Protein AF-B1XZ82-F1 (afdb_monomer)

Solvent-accessible surface area (backbone atoms only — not comparable to full-atom values): 8942 Å² total; per-residue (Å²): 140,84,86,79,84,79,84,79,81,80,81,80,79,76,81,71,77,76,72,75,71,89,52,26,34,72,80,50,45,47,57,46,43,57,74,51,42,32,94,30,15,19,93,88,27,42,49,59,68,57,30,70,75,40,46,74,58,36,55,75,72,60,35,44,44,24,42,76,45,71,76,48,40,46,25,26,46,68,55,89,40,22,14,43,52,46,47,29,44,31,78,8,86,94,42,96,85,54,56,49,19,90,48,28,71,48,45,36,95,46,70,69,43,19,52,53,48,44,48,52,51,36,50,23,40,39,23,79,88,28,65,45,67,37,29,72,56,63,55,91,91,45,55,44,56,49,70,72,55,55,67,41,51,57,62,40,103

Sequence (157 aa):
MTIRFALALAFSTALVPAVAADVTYRNDIRPLIKAQCDECHGDTAPTLAEFKLAEERYKKEKLGPRTDTYADLVQLISWPDTGALMRRLDDGSNTADKKPGNMYKHLGETEAERAKNLEIIKTWVGGPGAWNLNRWEKRGEVPAITKEQLDMLKVKY

Radius of gyration: 21.21 Å; Cα contacts (8 Å, |Δi|>4): 214; chains: 1; bounding box: 55×33×84 Å

pLDDT: mean 90.87, std 16.18, range [34.62, 98.75]

Nearest PDB structures (foldseek):
  4rlr-assembly1_A  TM=9.553E-01  e=2.206E-15  Geobacter sulfurreducens

Mean predicted aligned error: 7.21 Å

Foldseek 3Di:
DDDDDDDDDDPPDPPDPPPPPQQACVPQVLVQCVVQPCVQANPPAAAQVVCVVCVVVSVVVSHDHHDNDLVRVCCCPQPDWHLNVLQQQACQPPPPVSHHHVSLCSQDVDPVSSVVSSQSVCVLQQHPLLSDNAGCCDDDPGHHDDPVSSVSGRNHD

Structure (mmCIF, N/CA/C/O backbone):
data_AF-B1XZ82-F1
#
_entry.id   AF-B1XZ82-F1
#
loop_
_atom_site.group_PDB
_atom_site.id
_atom_site.type_symbol
_atom_site.label_atom_id
_atom_site.label_alt_id
_atom_site.label_comp_id
_atom_site.label_asym_id
_atom_site.label_entity_id
_atom_site.label_seq_id
_atom_site.pdbx_PDB_ins_code
_atom_site.Cartn_x
_atom_site.Cartn_y
_atom_site.Cartn_z
_atom_site.occupancy
_atom_site.B_iso_or_equiv
_atom_site.auth_seq_id
_atom_site.auth_comp_id
_atom_site.auth_asym_id
_atom_site.auth_atom_id
_atom_site.pdbx_PDB_model_num
ATOM 1 N N . MET A 1 1 ? -38.863 -1.591 63.246 1.00 38.91 1 MET A N 1
ATOM 2 C CA . MET A 1 1 ? -37.904 -0.860 62.393 1.00 38.91 1 MET A CA 1
ATOM 3 C C . MET A 1 1 ? -37.127 -1.897 61.597 1.00 38.91 1 MET A C 1
ATOM 5 O O . MET A 1 1 ? -36.266 -2.561 62.151 1.00 38.91 1 MET A O 1
ATOM 9 N N . THR A 1 2 ? -37.542 -2.158 60.361 1.00 34.62 2 THR A N 1
ATOM 10 C CA . THR A 1 2 ? -37.050 -3.270 59.531 1.00 34.62 2 THR A CA 1
ATOM 11 C C . THR A 1 2 ? -36.120 -2.705 58.462 1.00 34.62 2 THR A C 1
ATOM 13 O O . THR A 1 2 ? -36.573 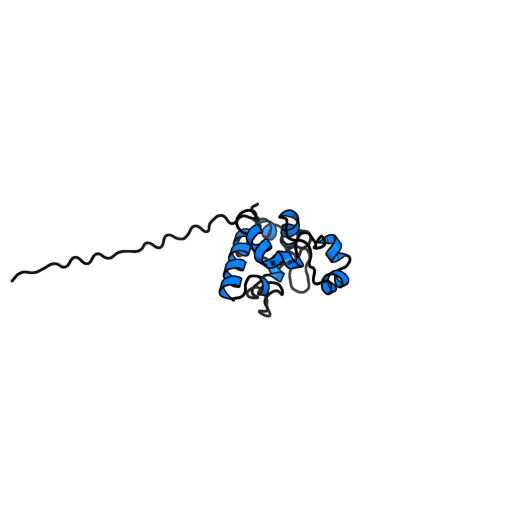-2.045 57.531 1.00 34.62 2 THR A O 1
ATOM 16 N N . ILE A 1 3 ? -34.814 -2.926 58.617 1.00 44.69 3 ILE A N 1
ATOM 17 C CA . ILE A 1 3 ? -33.795 -2.505 57.650 1.00 44.69 3 ILE A CA 1
ATOM 18 C C . ILE A 1 3 ? -33.771 -3.539 56.519 1.00 44.69 3 ILE A C 1
ATOM 20 O O . ILE A 1 3 ? -33.415 -4.696 56.734 1.00 44.69 3 ILE A O 1
ATOM 24 N N . ARG A 1 4 ? -34.186 -3.131 55.316 1.00 44.72 4 ARG A N 1
ATOM 25 C CA . ARG A 1 4 ? -34.038 -3.916 54.084 1.00 44.72 4 ARG A CA 1
ATOM 26 C C . ARG A 1 4 ? -32.673 -3.599 53.471 1.00 44.72 4 ARG A C 1
ATOM 28 O O . ARG A 1 4 ? -32.466 -2.489 52.992 1.00 44.72 4 ARG A O 1
ATOM 35 N N . PHE A 1 5 ? -31.759 -4.565 53.481 1.00 46.28 5 PHE A N 1
ATOM 36 C CA . PHE A 1 5 ? -30.527 -4.501 52.695 1.00 46.28 5 PHE A CA 1
ATOM 37 C C . PHE A 1 5 ? -30.863 -4.751 51.219 1.00 46.28 5 PHE A C 1
ATOM 39 O O . PHE A 1 5 ? -31.270 -5.850 50.850 1.00 46.28 5 PHE A O 1
ATOM 46 N N . ALA A 1 6 ? -30.714 -3.726 50.381 1.00 49.91 6 ALA A N 1
ATOM 47 C CA . ALA A 1 6 ? -30.716 -3.872 48.932 1.00 49.91 6 ALA A CA 1
ATOM 48 C C . ALA A 1 6 ? -29.294 -4.241 48.484 1.00 49.91 6 ALA A C 1
ATOM 50 O O . ALA A 1 6 ? -28.372 -3.434 48.595 1.00 49.91 6 ALA A O 1
ATOM 51 N N . LEU A 1 7 ? -29.112 -5.476 48.017 1.00 50.12 7 LEU A N 1
ATOM 52 C CA . LEU A 1 7 ? -27.855 -5.946 47.445 1.00 50.12 7 LEU A CA 1
ATOM 53 C C . LEU A 1 7 ? -27.788 -5.473 45.985 1.00 50.12 7 LEU A C 1
ATOM 55 O O . LEU A 1 7 ? -28.464 -6.019 45.116 1.00 50.12 7 LEU A O 1
ATOM 59 N N . ALA A 1 8 ? -27.016 -4.419 45.724 1.00 51.44 8 ALA A N 1
ATOM 60 C CA . ALA A 1 8 ? -26.732 -3.957 44.371 1.00 51.44 8 ALA A CA 1
ATOM 61 C C . ALA A 1 8 ? -25.694 -4.890 43.726 1.00 51.44 8 ALA A C 1
ATOM 63 O O . ALA A 1 8 ? -24.535 -4.928 44.136 1.00 51.44 8 ALA A O 1
ATOM 64 N N . LEU A 1 9 ? -26.123 -5.663 42.728 1.00 52.75 9 LEU A N 1
ATOM 65 C CA . LEU A 1 9 ? -25.258 -6.529 41.934 1.00 52.75 9 LEU A CA 1
ATOM 66 C C . LEU A 1 9 ? -24.527 -5.672 40.888 1.00 52.75 9 LEU A C 1
ATOM 68 O O . LEU A 1 9 ? -25.087 -5.331 39.848 1.00 52.75 9 LEU A O 1
ATOM 72 N N . ALA A 1 10 ? -23.287 -5.281 41.182 1.00 53.59 10 ALA A N 1
ATOM 73 C CA . ALA A 1 10 ? -22.418 -4.606 40.225 1.00 53.59 10 ALA A CA 1
ATOM 74 C C . ALA A 1 10 ? -21.919 -5.624 39.186 1.00 53.59 10 ALA A C 1
ATOM 76 O O . ALA A 1 10 ? -21.094 -6.486 39.486 1.00 53.59 10 ALA A O 1
ATOM 77 N N . PHE A 1 11 ? -22.441 -5.542 37.963 1.00 53.19 11 PHE A N 1
ATOM 78 C CA . PHE A 1 11 ? -21.985 -6.350 36.834 1.00 53.19 11 PHE A CA 1
ATOM 79 C C . PHE A 1 11 ? -20.719 -5.704 36.254 1.00 53.19 11 PHE A C 1
ATOM 81 O O . PHE A 1 11 ? -20.782 -4.812 35.410 1.00 53.19 11 PHE A O 1
ATOM 88 N N . 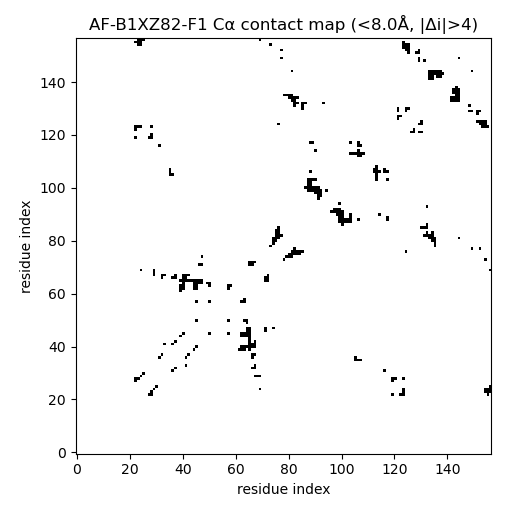SER A 1 12 ? -19.551 -6.101 36.758 1.00 54.22 12 SER A N 1
ATOM 89 C CA . SER A 1 12 ? -18.261 -5.702 36.193 1.00 54.22 12 SER A CA 1
ATOM 90 C C . SER A 1 12 ? -18.060 -6.405 34.849 1.00 54.22 12 SER A C 1
ATOM 92 O O . SER A 1 12 ? -17.640 -7.559 34.797 1.00 54.22 12 SER A O 1
ATOM 94 N N . THR A 1 13 ? -18.363 -5.724 33.745 1.00 57.53 13 THR A N 1
ATOM 95 C CA . THR A 1 13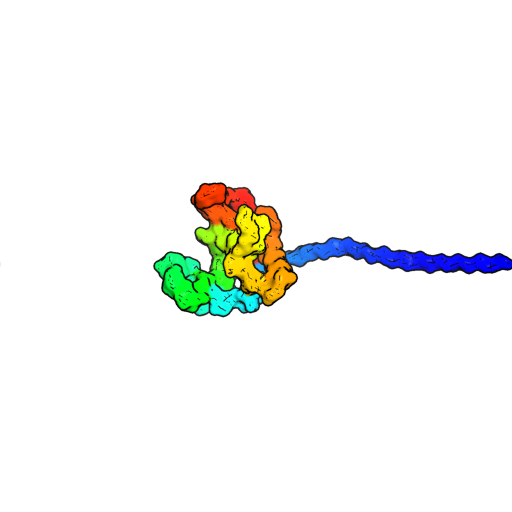 ? -17.980 -6.175 32.403 1.00 57.53 13 THR A CA 1
ATOM 96 C C . THR A 1 13 ? -16.462 -6.102 32.276 1.00 57.53 13 THR A C 1
ATOM 98 O O . THR A 1 13 ? -15.897 -5.029 32.065 1.00 57.53 13 THR A O 1
ATOM 101 N N . ALA A 1 14 ? -15.790 -7.240 32.435 1.00 52.88 14 ALA A N 1
ATOM 102 C CA . ALA A 1 14 ? -14.383 -7.367 32.098 1.00 52.88 14 ALA A CA 1
ATOM 103 C C . ALA A 1 14 ? -14.218 -7.125 30.588 1.00 52.88 14 ALA A C 1
ATOM 105 O O . ALA A 1 14 ? -14.701 -7.908 29.770 1.00 52.88 14 ALA A O 1
ATOM 106 N N . LEU A 1 15 ? -13.550 -6.029 30.221 1.00 54.34 15 LEU A N 1
ATOM 107 C CA . LEU A 1 15 ? -13.027 -5.826 28.874 1.00 54.34 15 LEU A CA 1
ATOM 108 C C . LEU A 1 15 ? -11.914 -6.852 28.656 1.00 54.34 15 LEU A C 1
ATOM 110 O O . LEU A 1 15 ? -10.763 -6.625 29.024 1.00 54.34 15 LEU A O 1
ATOM 114 N N . VAL A 1 16 ? -12.267 -8.005 28.094 1.00 48.12 16 VAL A N 1
ATOM 115 C CA . VAL A 1 16 ? -11.273 -8.921 27.539 1.00 48.12 16 VAL A CA 1
ATOM 116 C C . VAL A 1 16 ? -10.660 -8.187 26.345 1.00 48.12 16 VAL A C 1
ATOM 118 O O . VAL A 1 16 ? -11.414 -7.807 25.444 1.00 48.12 16 VAL A O 1
ATOM 121 N N . PRO A 1 17 ? -9.340 -7.929 26.312 1.00 47.31 17 PRO A N 1
ATOM 122 C CA . PRO A 1 17 ? -8.726 -7.402 25.108 1.00 47.31 17 PRO A CA 1
ATOM 123 C C . PRO A 1 17 ? -9.000 -8.419 24.005 1.00 47.31 17 PRO A C 1
ATOM 125 O O . PRO A 1 17 ? -8.641 -9.591 24.135 1.00 47.31 17 PRO A O 1
ATOM 128 N N . ALA A 1 18 ? -9.698 -7.989 22.954 1.00 52.22 18 ALA A N 1
ATOM 129 C CA . ALA A 1 18 ? -9.840 -8.789 21.755 1.00 52.22 18 ALA A CA 1
ATOM 130 C C . ALA A 1 18 ? -8.419 -9.103 21.289 1.00 52.22 18 ALA A C 1
ATOM 132 O O . ALA A 1 18 ? -7.690 -8.209 20.860 1.00 52.22 18 ALA A O 1
ATOM 133 N N . VAL A 1 19 ? -7.999 -10.356 21.459 1.00 50.06 19 VAL A N 1
ATOM 134 C CA . VAL A 1 19 ? -6.788 -10.867 20.829 1.00 50.06 19 VAL A CA 1
ATOM 135 C C . VAL A 1 19 ? -7.025 -10.616 19.349 1.00 50.06 19 VAL A C 1
ATOM 137 O O . VAL A 1 19 ? -7.934 -11.220 18.780 1.00 50.06 19 VAL A O 1
ATOM 140 N N . ALA A 1 20 ? -6.325 -9.634 18.775 1.00 58.78 20 ALA A N 1
ATOM 141 C CA . ALA A 1 20 ? -6.447 -9.320 17.361 1.00 58.78 20 ALA A CA 1
ATOM 142 C C . ALA A 1 20 ? -6.260 -10.640 16.615 1.00 58.78 20 ALA A C 1
ATOM 144 O O . ALA A 1 20 ? -5.217 -11.282 16.760 1.00 58.78 20 ALA A O 1
ATOM 145 N N . ALA A 1 21 ? -7.321 -11.098 15.945 1.00 64.94 21 ALA A N 1
ATOM 146 C CA . ALA A 1 21 ? -7.300 -12.356 15.223 1.00 64.94 21 ALA A CA 1
ATOM 147 C C . ALA A 1 21 ? -6.088 -12.358 14.285 1.00 64.94 21 ALA A C 1
ATOM 149 O O . ALA A 1 21 ? -5.707 -11.311 13.757 1.00 64.94 21 ALA A O 1
ATOM 150 N N . ASP A 1 22 ? -5.455 -13.517 14.118 1.00 86.94 22 ASP A N 1
ATOM 151 C CA . ASP A 1 22 ? -4.311 -13.655 13.224 1.00 86.94 22 ASP A CA 1
ATOM 152 C C . ASP A 1 22 ? -4.752 -13.315 11.791 1.00 86.94 22 ASP A C 1
ATOM 154 O O . ASP A 1 22 ? -5.367 -14.136 11.115 1.00 86.94 22 ASP A O 1
ATOM 158 N N . VAL A 1 23 ? -4.466 -12.088 11.344 1.00 96.00 23 VAL A N 1
ATOM 159 C CA . VAL A 1 23 ? -4.818 -11.624 9.999 1.00 96.00 23 VAL A CA 1
ATOM 160 C C . VAL A 1 23 ? -3.930 -12.336 8.980 1.00 96.00 23 VAL A C 1
ATOM 162 O O . VAL A 1 23 ? -2.699 -12.312 9.077 1.00 96.00 23 VAL A O 1
ATOM 165 N N . THR A 1 24 ? -4.558 -12.959 7.988 1.00 97.88 24 THR A N 1
ATOM 166 C CA . THR A 1 24 ? -3.905 -13.747 6.933 1.00 97.88 24 THR A CA 1
ATOM 167 C C . THR A 1 24 ? -4.317 -13.262 5.553 1.00 97.88 24 THR A C 1
ATOM 169 O O . THR A 1 24 ? -5.371 -12.644 5.369 1.00 97.88 24 THR A O 1
ATOM 172 N N . TYR A 1 25 ? -3.508 -13.578 4.545 1.00 98.50 25 TYR A N 1
ATOM 173 C CA . TYR A 1 25 ? -3.858 -13.242 3.179 1.00 98.50 25 TYR A CA 1
ATOM 174 C C . TYR A 1 25 ? -5.133 -13.968 2.739 1.00 98.50 25 TYR A C 1
ATOM 176 O O . TYR A 1 25 ? -6.038 -13.341 2.199 1.00 98.50 25 TYR A O 1
ATOM 184 N N . ARG A 1 26 ? -5.250 -15.270 3.005 1.00 98.00 26 ARG A N 1
ATOM 185 C CA . ARG A 1 26 ? -6.382 -16.090 2.558 1.00 98.00 26 ARG A CA 1
ATOM 186 C C . ARG A 1 26 ? -7.718 -15.654 3.144 1.00 98.00 26 ARG A C 1
ATOM 188 O O . ARG A 1 26 ? -8.697 -15.636 2.398 1.00 98.00 26 ARG A O 1
ATOM 195 N N . ASN A 1 27 ? -7.762 -15.353 4.441 1.00 97.88 27 ASN A N 1
ATOM 196 C CA . ASN A 1 27 ? -9.026 -15.125 5.140 1.00 97.88 27 ASN A CA 1
ATOM 197 C C . ASN A 1 27 ? -9.446 -13.653 5.150 1.00 97.88 27 ASN A C 1
ATOM 199 O O . ASN A 1 27 ? -10.643 -13.381 5.127 1.00 97.88 27 ASN A O 1
ATOM 203 N N . ASP A 1 28 ? -8.492 -12.720 5.143 1.00 98.12 28 ASP A N 1
ATOM 204 C CA . ASP A 1 28 ? -8.781 -11.311 5.421 1.00 98.12 28 ASP A CA 1
ATOM 205 C C . ASP A 1 28 ? -8.409 -10.403 4.245 1.00 98.12 28 ASP A C 1
ATOM 207 O O . ASP A 1 28 ? -9.224 -9.607 3.777 1.00 98.12 28 ASP A O 1
ATOM 211 N N . ILE A 1 29 ? -7.193 -10.548 3.712 1.00 98.50 29 ILE A N 1
ATOM 212 C CA . ILE A 1 29 ? -6.672 -9.615 2.702 1.00 98.50 29 ILE A CA 1
ATOM 213 C C . ILE A 1 29 ? -7.191 -9.935 1.313 1.00 98.50 29 ILE A C 1
ATOM 215 O O . ILE A 1 29 ? -7.603 -9.030 0.601 1.00 98.50 29 ILE A O 1
ATOM 219 N N . ARG A 1 30 ? -7.215 -11.204 0.905 1.00 98.25 30 ARG A N 1
ATOM 220 C CA . ARG A 1 30 ? -7.697 -11.596 -0.421 1.00 98.25 30 ARG A CA 1
ATOM 221 C C . ARG A 1 30 ? -9.159 -11.187 -0.635 1.00 98.25 30 ARG A C 1
ATOM 223 O O . ARG A 1 30 ? -9.428 -10.599 -1.681 1.00 98.25 30 ARG A O 1
ATOM 230 N N . PRO A 1 31 ? -10.101 -11.423 0.304 1.00 98.38 31 PRO A N 1
ATOM 231 C CA . PRO A 1 31 ? -11.462 -10.909 0.164 1.00 98.38 31 PRO A CA 1
ATOM 232 C C . PRO A 1 31 ? -11.519 -9.380 0.101 1.00 98.38 31 PRO A C 1
ATOM 234 O O . PRO A 1 31 ? -12.266 -8.842 -0.710 1.00 98.38 31 PRO A O 1
ATOM 237 N N . LEU A 1 32 ? -10.707 -8.681 0.904 1.00 98.38 32 LEU A N 1
ATOM 238 C CA . LEU A 1 32 ? -10.650 -7.219 0.910 1.00 98.38 32 LEU A CA 1
ATOM 239 C C . LEU A 1 32 ? -10.137 -6.665 -0.424 1.00 98.38 32 LEU A C 1
ATOM 241 O O . LEU A 1 32 ? -10.801 -5.826 -1.023 1.00 98.38 32 LEU A O 1
ATOM 245 N N . ILE A 1 33 ? -9.002 -7.158 -0.923 1.00 98.19 33 ILE A N 1
ATOM 246 C CA . ILE A 1 33 ? -8.438 -6.767 -2.223 1.00 98.19 33 ILE A CA 1
ATOM 247 C C . ILE A 1 33 ? -9.430 -7.077 -3.342 1.00 98.19 33 ILE A C 1
ATOM 249 O O . ILE A 1 33 ? -9.660 -6.234 -4.206 1.00 98.19 33 ILE A O 1
ATOM 253 N N . LYS A 1 34 ? -10.089 -8.240 -3.287 1.00 98.00 34 LYS A N 1
ATOM 254 C CA . LYS A 1 34 ? -11.119 -8.589 -4.263 1.00 98.00 34 LYS A CA 1
ATOM 255 C C . LYS A 1 34 ? -12.310 -7.623 -4.235 1.00 98.00 34 LYS A C 1
ATOM 257 O O . LYS A 1 34 ? -12.856 -7.294 -5.279 1.00 98.00 34 LYS A O 1
ATOM 262 N N . ALA A 1 35 ? -12.729 -7.180 -3.054 1.00 97.88 35 ALA A N 1
ATOM 263 C CA . ALA A 1 35 ? -13.861 -6.270 -2.919 1.00 97.88 35 ALA A CA 1
ATOM 264 C C . ALA A 1 35 ? -13.515 -4.822 -3.302 1.00 97.88 35 ALA A C 1
ATOM 266 O O . ALA A 1 35 ? -14.372 -4.116 -3.818 1.00 97.88 35 ALA A O 1
ATOM 267 N N . GLN A 1 36 ? -12.286 -4.378 -3.022 1.00 98.00 36 GLN A N 1
ATOM 268 C CA . GLN A 1 36 ? -11.914 -2.958 -3.048 1.00 98.00 36 GLN A CA 1
ATOM 269 C C . GLN A 1 36 ? -10.967 -2.569 -4.195 1.00 98.00 36 GLN A C 1
ATOM 271 O O . GLN A 1 36 ? -10.809 -1.386 -4.485 1.00 98.00 36 GLN A O 1
ATOM 276 N N . CYS A 1 37 ? -10.276 -3.527 -4.823 1.00 97.88 37 CYS A N 1
ATOM 277 C CA . CYS A 1 37 ? -9.163 -3.236 -5.741 1.00 97.88 37 CYS A CA 1
ATOM 278 C C . CYS A 1 37 ? -9.236 -3.977 -7.089 1.00 97.88 37 CYS A C 1
ATOM 280 O O . CYS A 1 37 ? -8.585 -3.549 -8.043 1.00 97.88 37 CYS A O 1
ATOM 282 N N . ASP A 1 38 ? -10.007 -5.067 -7.172 1.00 96.44 38 ASP A N 1
ATOM 283 C CA . ASP A 1 38 ? -10.020 -6.028 -8.295 1.00 96.44 38 ASP A CA 1
ATOM 284 C C . ASP A 1 38 ? -10.359 -5.385 -9.646 1.00 96.44 38 ASP A C 1
ATOM 286 O O . ASP A 1 38 ? -9.802 -5.775 -10.664 1.00 96.44 38 ASP A O 1
ATOM 290 N N . GLU A 1 39 ? -11.202 -4.347 -9.664 1.00 97.00 39 GLU A N 1
ATOM 291 C CA . GLU A 1 39 ? -11.608 -3.668 -10.905 1.00 97.00 39 GLU A CA 1
ATOM 292 C C . GLU A 1 39 ? -10.406 -3.142 -11.711 1.00 97.00 39 GLU A C 1
ATOM 294 O O . GLU A 1 39 ? -10.383 -3.252 -12.935 1.00 97.00 39 GLU A O 1
ATOM 299 N N . CYS A 1 40 ? -9.384 -2.612 -11.030 1.00 98.31 40 CYS A N 1
ATOM 300 C CA . CYS A 1 40 ? -8.210 -2.012 -11.677 1.00 98.31 40 CYS A CA 1
ATOM 301 C C . CYS A 1 40 ? -6.922 -2.829 -11.492 1.00 98.31 40 CYS A C 1
ATOM 303 O O . CYS A 1 40 ? 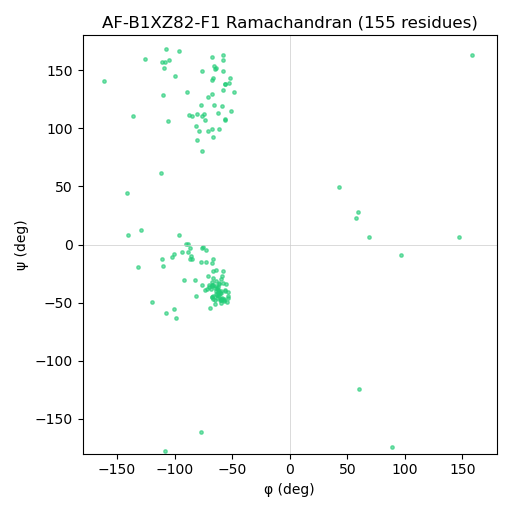-5.915 -2.533 -12.139 1.00 98.31 40 CYS A O 1
ATOM 305 N N . HIS A 1 41 ? -6.932 -3.811 -10.586 1.00 98.50 41 HIS A N 1
ATOM 306 C CA . HIS A 1 41 ? -5.762 -4.595 -10.180 1.00 98.50 41 HIS A CA 1
ATOM 307 C C . HIS A 1 41 ? -5.993 -6.123 -10.231 1.00 98.50 41 HIS A C 1
ATOM 309 O O . HIS A 1 41 ? -5.182 -6.879 -9.694 1.00 98.50 41 HIS A O 1
ATOM 315 N N . GLY A 1 42 ? -7.080 -6.577 -10.859 1.00 97.00 42 GLY A N 1
ATOM 316 C CA . GLY A 1 42 ? -7.471 -7.985 -10.979 1.00 97.00 42 GLY A CA 1
ATOM 317 C C . GLY A 1 42 ? -6.698 -8.796 -12.027 1.00 97.00 42 GLY A C 1
ATOM 318 O O . GLY A 1 42 ? -5.636 -8.401 -12.510 1.00 97.00 42 GLY A O 1
ATOM 319 N N . ASP A 1 43 ? -7.266 -9.929 -12.430 1.00 96.19 43 ASP A N 1
ATOM 320 C CA . ASP A 1 43 ? -6.662 -10.896 -13.361 1.00 96.19 43 ASP A CA 1
ATOM 321 C C . ASP A 1 43 ? -6.416 -10.351 -14.783 1.00 96.19 43 ASP A C 1
ATOM 323 O O . ASP A 1 43 ? -5.540 -10.845 -15.501 1.00 96.19 43 ASP A O 1
ATOM 327 N N . THR A 1 44 ? -7.135 -9.303 -15.188 1.00 94.69 44 THR A N 1
ATOM 328 C CA . THR A 1 44 ? -6.923 -8.585 -16.454 1.00 94.69 44 THR A CA 1
ATOM 329 C C . THR A 1 44 ? -5.869 -7.482 -16.363 1.00 94.69 44 THR A C 1
ATOM 331 O O . THR A 1 44 ? -5.483 -6.924 -17.390 1.00 94.69 44 THR A O 1
ATOM 334 N N . ALA A 1 45 ? -5.398 -7.138 -15.161 1.00 98.19 45 ALA A N 1
ATOM 335 C CA . ALA A 1 45 ? -4.388 -6.106 -14.963 1.00 98.19 45 ALA A CA 1
ATOM 336 C C . ALA A 1 45 ? -2.981 -6.616 -15.346 1.00 98.19 45 ALA A C 1
ATOM 338 O O . ALA A 1 45 ? -2.697 -7.816 -15.203 1.00 98.19 45 ALA A O 1
ATOM 339 N N . PRO A 1 46 ? -2.078 -5.734 -15.819 1.00 98.50 46 PRO A N 1
ATOM 340 C CA . PRO A 1 46 ? -0.696 -6.099 -16.131 1.00 98.50 46 PRO A CA 1
ATOM 341 C C . PRO A 1 46 ? 0.070 -6.521 -14.879 1.00 98.50 46 PRO A C 1
ATOM 343 O O . PRO A 1 46 ? -0.166 -6.000 -13.793 1.00 98.50 46 PRO A O 1
ATOM 346 N N . THR A 1 47 ? 1.064 -7.393 -15.018 1.00 98.38 47 THR A N 1
ATOM 347 C CA . THR A 1 47 ? 2.048 -7.632 -13.951 1.00 98.38 47 THR A CA 1
ATOM 348 C C . THR A 1 47 ? 2.771 -6.335 -13.567 1.00 98.38 47 THR A C 1
ATOM 350 O O . THR A 1 47 ? 2.800 -5.359 -14.322 1.00 98.38 47 THR A O 1
ATOM 353 N N . LEU A 1 48 ? 3.428 -6.313 -12.404 1.00 98.38 48 LEU A N 1
ATOM 354 C CA . LEU A 1 48 ? 4.223 -5.154 -11.983 1.00 98.38 48 LEU A CA 1
ATOM 355 C C . LEU A 1 48 ? 5.306 -4.770 -13.005 1.00 98.38 48 LEU A C 1
ATOM 357 O O . LEU A 1 48 ? 5.534 -3.584 -13.248 1.00 98.38 48 LEU A O 1
ATOM 361 N N . ALA A 1 49 ? 5.966 -5.760 -13.610 1.00 98.06 49 ALA A N 1
ATOM 362 C CA . ALA A 1 49 ? 6.995 -5.527 -14.617 1.00 98.06 49 ALA A CA 1
ATOM 363 C C . ALA A 1 49 ? 6.408 -4.910 -15.897 1.00 98.06 49 ALA A C 1
ATOM 365 O O . ALA A 1 49 ? 6.923 -3.903 -16.381 1.00 98.06 49 ALA A O 1
ATOM 366 N N . GLU A 1 50 ? 5.300 -5.457 -16.405 1.00 98.44 50 GLU A N 1
ATOM 367 C CA . GLU A 1 50 ? 4.597 -4.909 -17.572 1.00 98.44 50 GLU A CA 1
ATOM 368 C C . GLU A 1 50 ? 4.093 -3.491 -17.304 1.00 98.44 50 GLU A C 1
ATOM 370 O O . GLU A 1 50 ? 4.283 -2.608 -18.142 1.00 98.44 50 GLU A O 1
ATOM 375 N N . PHE A 1 51 ? 3.516 -3.247 -16.121 1.00 98.50 51 PHE A N 1
ATOM 376 C CA . PHE A 1 51 ? 3.065 -1.918 -15.725 1.00 98.50 51 PHE A CA 1
ATOM 377 C C . PHE A 1 51 ? 4.217 -0.911 -15.768 1.00 98.50 51 PHE A C 1
ATOM 379 O O . PHE A 1 51 ? 4.082 0.136 -16.394 1.00 98.50 51 PHE A O 1
ATOM 386 N N . LYS A 1 52 ? 5.373 -1.242 -15.174 1.00 97.50 52 LYS A N 1
ATOM 387 C CA . LYS A 1 52 ? 6.557 -0.363 -15.159 1.00 97.50 52 LYS A CA 1
ATOM 388 C C . LYS A 1 52 ? 7.142 -0.107 -16.551 1.00 97.50 52 LYS A C 1
ATOM 390 O O . LYS A 1 52 ? 7.668 0.975 -16.794 1.00 97.50 52 LYS A O 1
ATOM 395 N N . LEU A 1 53 ? 7.040 -1.067 -17.470 1.00 98.12 53 LEU A N 1
ATOM 396 C CA . LEU A 1 53 ? 7.498 -0.905 -18.854 1.00 98.12 53 LEU A CA 1
ATOM 397 C C . LEU A 1 53 ? 6.607 0.045 -19.671 1.00 98.12 53 LEU A C 1
ATOM 399 O O . LEU A 1 53 ? 7.090 0.657 -20.623 1.00 98.12 53 LEU A O 1
ATOM 403 N N . ALA A 1 54 ? 5.323 0.176 -19.320 1.00 97.62 54 ALA A N 1
ATOM 404 C CA . ALA A 1 54 ? 4.349 0.945 -20.095 1.00 97.62 54 ALA A CA 1
ATOM 405 C C . ALA A 1 54 ? 3.357 1.736 -19.219 1.00 97.62 54 ALA A C 1
ATOM 407 O O . ALA A 1 54 ? 2.156 1.761 -19.500 1.00 97.62 54 ALA A O 1
ATOM 408 N N . GLU A 1 55 ? 3.845 2.413 -18.173 1.00 97.50 55 GLU A N 1
ATOM 409 C CA . GLU A 1 55 ? 2.983 3.054 -17.165 1.00 97.50 55 GLU A CA 1
ATOM 410 C C . GLU A 1 55 ? 1.950 4.010 -17.774 1.00 97.50 55 GLU A C 1
ATOM 412 O O . GLU A 1 55 ? 0.779 3.988 -17.404 1.00 97.50 55 GLU A O 1
ATOM 417 N N . GLU A 1 56 ? 2.365 4.846 -18.728 1.00 97.94 56 GLU A N 1
ATOM 418 C CA . GLU A 1 56 ? 1.487 5.850 -19.340 1.00 97.94 56 GLU A CA 1
ATOM 419 C C . GLU A 1 56 ? 0.352 5.231 -20.160 1.00 97.94 56 GLU A C 1
ATOM 421 O O . GLU A 1 56 ? -0.726 5.817 -20.262 1.00 97.94 56 GLU A O 1
ATOM 426 N N . ARG A 1 57 ? 0.562 4.037 -20.723 1.00 98.12 57 ARG A N 1
ATOM 427 C CA . ARG A 1 57 ? -0.498 3.288 -21.401 1.00 98.12 57 ARG A CA 1
ATOM 428 C C . ARG A 1 57 ? -1.514 2.785 -20.379 1.00 98.12 57 ARG A C 1
ATOM 430 O O . ARG A 1 57 ? -2.691 3.113 -20.488 1.00 98.12 57 ARG A O 1
ATOM 437 N N . TYR A 1 58 ? -1.059 2.057 -19.363 1.00 98.19 58 TYR A N 1
ATOM 438 C CA . TYR A 1 58 ? -1.962 1.446 -18.387 1.00 98.19 58 TYR A CA 1
ATOM 439 C C . TYR A 1 58 ? -2.702 2.479 -17.533 1.00 98.19 58 TYR A C 1
ATOM 441 O O . TYR A 1 58 ? -3.890 2.316 -17.277 1.00 98.19 58 TYR A O 1
ATOM 449 N N . LYS A 1 59 ? -2.070 3.614 -17.201 1.00 96.62 59 LYS A N 1
ATOM 450 C CA . LYS A 1 59 ? -2.758 4.747 -16.558 1.00 96.62 59 LYS A CA 1
ATOM 451 C C . LYS A 1 59 ? -3.909 5.291 -17.412 1.00 96.62 59 LYS A C 1
ATOM 453 O O . LYS A 1 59 ? -4.960 5.609 -16.860 1.00 96.62 59 LYS A O 1
ATOM 458 N N . LYS A 1 60 ? -3.749 5.384 -18.741 1.00 97.62 60 LYS A N 1
ATOM 459 C CA . LYS A 1 60 ? -4.834 5.798 -19.659 1.00 97.62 60 LYS A CA 1
ATOM 460 C C . LYS A 1 60 ? -5.950 4.760 -19.730 1.00 97.62 60 LYS A C 1
ATOM 462 O O . LYS A 1 60 ? -7.116 5.133 -19.796 1.00 97.62 60 LYS A O 1
ATOM 467 N N . GLU A 1 61 ? -5.592 3.482 -19.662 1.00 97.38 61 GLU A N 1
ATOM 468 C CA . GLU A 1 61 ? -6.527 2.354 -19.573 1.00 97.38 61 GLU A CA 1
ATOM 469 C C . GLU A 1 61 ? -7.151 2.208 -18.169 1.00 97.38 61 GLU A C 1
ATOM 471 O O . GLU A 1 61 ? -8.014 1.361 -17.972 1.00 97.38 61 GLU A O 1
ATOM 476 N N . LYS A 1 62 ? -6.762 3.062 -17.208 1.00 96.75 62 LYS A N 1
ATOM 477 C CA . LYS A 1 62 ? -7.178 3.034 -15.794 1.00 96.75 62 LYS A CA 1
ATOM 478 C C . LYS A 1 62 ? -6.829 1.728 -15.068 1.00 96.75 62 LYS A C 1
ATOM 480 O O . LYS A 1 62 ? -7.469 1.382 -14.083 1.00 96.75 62 LYS A O 1
ATOM 485 N N . LEU A 1 63 ? -5.777 1.051 -15.513 1.00 97.81 63 LEU A N 1
ATOM 486 C CA . LEU A 1 63 ? -5.250 -0.159 -14.892 1.00 97.81 63 LEU A CA 1
ATOM 487 C C . LEU A 1 63 ? -4.030 0.159 -14.028 1.00 97.81 63 LEU A C 1
ATOM 489 O O . LEU A 1 63 ? -3.223 1.035 -14.353 1.00 97.81 63 LEU A O 1
ATOM 493 N N . GLY A 1 64 ? -3.888 -0.573 -12.927 1.00 97.94 64 GLY A N 1
ATOM 494 C CA . GLY A 1 64 ? -2.672 -0.628 -12.121 1.00 97.94 64 GLY A CA 1
ATOM 495 C C . GLY A 1 64 ? -1.954 -1.974 -12.273 1.00 97.94 64 GLY A C 1
ATOM 496 O O . GLY A 1 64 ? -2.391 -2.811 -13.054 1.00 97.94 64 GLY A O 1
ATOM 497 N N . PRO A 1 65 ? -0.842 -2.210 -11.555 1.00 98.25 65 PRO A N 1
ATOM 498 C CA . PRO A 1 65 ? -0.223 -3.532 -11.516 1.00 98.25 65 PRO A CA 1
ATOM 499 C C . PRO A 1 65 ? -1.141 -4.533 -10.806 1.00 98.25 65 PRO A C 1
ATOM 501 O O . PRO A 1 65 ? -1.774 -4.178 -9.817 1.00 98.25 65 PRO A O 1
ATOM 504 N N 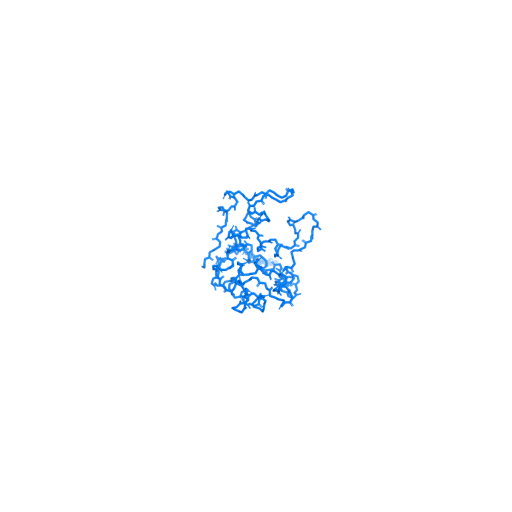. ARG A 1 66 ? -1.179 -5.776 -11.271 1.00 98.50 66 ARG A N 1
ATOM 505 C CA . ARG A 1 66 ? -1.948 -6.881 -10.696 1.00 98.50 66 ARG A CA 1
ATOM 506 C C . ARG A 1 66 ? -1.655 -7.062 -9.204 1.00 98.50 66 ARG A C 1
ATOM 508 O O . ARG A 1 66 ? -0.503 -6.949 -8.790 1.00 98.50 66 ARG A O 1
ATOM 515 N N . THR A 1 67 ? -2.688 -7.331 -8.406 1.00 98.12 67 THR A N 1
ATOM 516 C CA . THR A 1 67 ? -2.594 -7.599 -6.957 1.00 98.12 67 THR A CA 1
ATOM 517 C C . THR A 1 67 ? -3.539 -8.706 -6.472 1.00 98.12 67 THR A C 1
ATOM 519 O O . THR A 1 67 ? -3.659 -8.930 -5.266 1.00 98.12 67 THR A O 1
ATOM 522 N N . ASP A 1 68 ? -4.208 -9.416 -7.381 1.00 95.75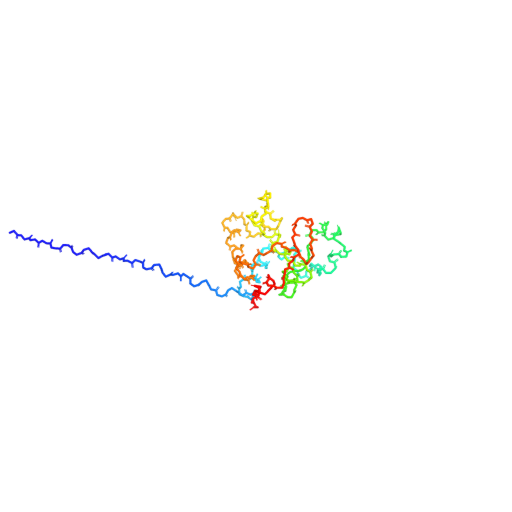 68 ASP A N 1
ATOM 523 C CA . ASP A 1 68 ? -5.214 -10.441 -7.068 1.00 95.75 68 ASP A CA 1
ATOM 524 C C . ASP A 1 68 ? -4.624 -11.751 -6.512 1.00 95.75 68 ASP A C 1
ATOM 526 O O . ASP A 1 68 ? -5.339 -12.544 -5.887 1.00 95.75 68 ASP A O 1
ATOM 530 N N . THR A 1 69 ? -3.312 -11.960 -6.653 1.00 98.25 69 THR A N 1
ATOM 531 C CA . THR A 1 69 ? -2.574 -13.065 -6.031 1.00 98.25 69 THR A CA 1
ATOM 532 C C . THR A 1 69 ? -1.670 -12.596 -4.889 1.00 98.25 69 THR A C 1
ATOM 534 O O . THR A 1 69 ? -1.234 -11.446 -4.829 1.00 98.25 69 THR A O 1
ATOM 537 N N . TYR A 1 70 ? -1.336 -13.515 -3.975 1.00 98.62 70 TYR A N 1
ATOM 538 C CA . TYR A 1 70 ? -0.388 -13.240 -2.892 1.00 98.62 70 TYR A CA 1
ATOM 539 C C . TYR A 1 70 ? 0.966 -12.780 -3.438 1.00 98.62 70 TYR A C 1
ATOM 541 O O . TYR A 1 70 ? 1.502 -11.776 -2.980 1.00 98.62 70 TYR A O 1
ATOM 549 N N . ALA A 1 71 ? 1.496 -13.493 -4.437 1.00 98.25 71 ALA A N 1
ATOM 550 C CA . ALA A 1 71 ? 2.803 -13.213 -5.020 1.00 98.25 71 ALA A CA 1
ATOM 551 C C . ALA A 1 71 ? 2.855 -11.833 -5.695 1.00 98.25 71 ALA A C 1
ATOM 553 O O . ALA A 1 71 ? 3.867 -11.140 -5.595 1.00 98.25 71 ALA A O 1
ATOM 554 N N . ASP A 1 72 ? 1.770 -11.414 -6.344 1.00 98.44 72 ASP A N 1
ATOM 555 C CA . ASP A 1 72 ? 1.690 -10.097 -6.975 1.00 98.44 72 ASP A CA 1
ATOM 556 C C . ASP A 1 72 ? 1.542 -8.974 -5.942 1.00 98.44 72 ASP A C 1
ATOM 558 O O . ASP A 1 72 ? 2.204 -7.941 -6.040 1.00 98.44 72 ASP A O 1
ATOM 562 N N . LEU A 1 73 ? 0.753 -9.192 -4.887 1.00 98.50 73 LEU A N 1
ATOM 563 C CA . LEU A 1 73 ? 0.571 -8.200 -3.831 1.00 98.50 73 LEU A CA 1
ATOM 564 C C . LEU A 1 73 ? 1.851 -7.964 -3.012 1.00 98.50 73 LEU A C 1
ATOM 566 O O . LEU A 1 73 ? 2.211 -6.812 -2.756 1.00 98.50 73 LEU A O 1
ATOM 570 N N . VAL A 1 74 ? 2.568 -9.022 -2.611 1.00 98.38 74 VAL A N 1
ATOM 571 C CA . VAL A 1 74 ? 3.770 -8.872 -1.763 1.00 98.38 74 VAL A CA 1
ATOM 572 C C . VAL A 1 74 ? 4.923 -8.163 -2.469 1.00 98.38 74 VAL A C 1
ATOM 574 O O . VAL A 1 74 ? 5.747 -7.534 -1.801 1.00 98.38 74 VAL A O 1
ATOM 577 N N . GLN A 1 75 ? 4.945 -8.166 -3.804 1.00 98.50 75 GLN A N 1
ATOM 578 C CA . GLN A 1 75 ? 5.919 -7.410 -4.596 1.00 98.50 75 GLN A CA 1
ATOM 579 C C . GLN A 1 75 ? 5.875 -5.897 -4.333 1.00 98.50 75 GLN A C 1
ATOM 581 O O . GLN A 1 75 ? 6.889 -5.208 -4.471 1.00 98.50 75 GLN A O 1
ATOM 586 N N . LEU A 1 76 ? 4.708 -5.385 -3.927 1.00 98.56 76 LEU A N 1
ATOM 587 C CA . LEU A 1 76 ? 4.480 -3.983 -3.568 1.00 98.56 76 LEU A CA 1
ATOM 588 C C . LEU A 1 76 ? 4.796 -3.678 -2.095 1.00 98.56 76 LEU A C 1
ATOM 590 O O . LEU A 1 76 ? 4.667 -2.533 -1.659 1.00 98.56 76 LEU A O 1
ATOM 594 N N . ILE A 1 77 ? 5.162 -4.691 -1.310 1.00 98.25 77 ILE A N 1
ATOM 595 C CA . ILE A 1 77 ? 5.434 -4.578 0.125 1.00 98.25 77 ILE A CA 1
ATOM 596 C C . ILE A 1 77 ? 6.937 -4.689 0.357 1.00 98.25 77 ILE A C 1
ATOM 598 O O . ILE A 1 77 ? 7.545 -3.748 0.868 1.00 98.25 77 ILE A O 1
ATOM 602 N N . SER A 1 78 ? 7.537 -5.810 -0.049 1.00 95.81 78 SER A N 1
ATOM 603 C CA . SER A 1 78 ? 8.928 -6.151 0.259 1.00 95.81 78 SER A CA 1
ATOM 604 C C . SER A 1 78 ? 9.883 -5.833 -0.889 1.00 95.81 78 SER A C 1
ATOM 606 O O . SER A 1 78 ? 10.764 -4.996 -0.722 1.00 95.81 78 SER A O 1
ATOM 608 N N . TRP A 1 79 ? 9.724 -6.473 -2.048 1.00 96.69 79 TRP A N 1
ATOM 609 C CA . TRP A 1 79 ? 10.562 -6.301 -3.240 1.00 96.69 79 TRP A CA 1
ATOM 610 C C . TRP A 1 79 ? 9.815 -6.835 -4.472 1.00 96.69 79 TRP A C 1
ATOM 612 O O . TRP A 1 79 ? 9.194 -7.891 -4.360 1.00 96.69 79 TRP A O 1
ATOM 622 N N . PRO A 1 80 ? 9.879 -6.188 -5.652 1.00 97.06 80 PRO A N 1
ATOM 623 C CA . PRO A 1 80 ? 10.800 -5.117 -6.049 1.00 97.06 80 PRO A CA 1
ATOM 624 C C . PRO A 1 80 ? 10.305 -3.682 -5.837 1.00 97.06 80 PRO A C 1
ATOM 626 O O . PRO A 1 80 ? 11.072 -2.751 -6.071 1.00 97.06 80 PRO A O 1
ATOM 629 N N . ASP A 1 81 ? 9.053 -3.453 -5.437 1.00 97.75 81 ASP A N 1
ATOM 630 C CA . ASP A 1 81 ? 8.531 -2.098 -5.197 1.00 97.75 81 ASP A CA 1
ATOM 631 C C . ASP A 1 81 ? 8.244 -1.867 -3.714 1.00 97.75 81 ASP A C 1
ATOM 633 O O . ASP A 1 81 ? 7.116 -1.629 -3.288 1.00 97.75 81 ASP A O 1
ATOM 637 N N . THR A 1 82 ? 9.306 -1.957 -2.915 1.00 98.38 82 THR A N 1
ATOM 638 C CA . THR A 1 82 ? 9.261 -1.849 -1.457 1.00 98.38 82 THR A CA 1
ATOM 639 C C . THR A 1 82 ? 8.464 -0.634 -0.981 1.00 98.38 82 THR A C 1
ATOM 641 O O . THR A 1 82 ? 8.663 0.501 -1.448 1.00 98.38 82 THR A O 1
ATOM 644 N N . GLY A 1 83 ? 7.556 -0.873 -0.035 1.00 98.06 83 GLY A N 1
ATOM 645 C CA . GLY A 1 83 ? 6.727 0.160 0.584 1.00 98.06 83 GLY A CA 1
ATOM 646 C C . GLY A 1 83 ? 5.675 0.776 -0.344 1.00 98.06 83 GLY A C 1
ATOM 647 O O . GLY A 1 83 ? 5.054 1.772 0.026 1.00 98.06 83 GLY A O 1
ATOM 648 N N . ALA A 1 84 ? 5.480 0.270 -1.568 1.00 98.50 84 ALA A N 1
ATOM 649 C CA . ALA A 1 84 ? 4.509 0.838 -2.498 1.00 98.50 84 ALA A CA 1
ATOM 650 C C . ALA A 1 84 ? 3.080 0.697 -1.987 1.00 98.50 84 ALA A C 1
ATOM 652 O O . ALA A 1 84 ? 2.372 1.700 -1.967 1.00 98.50 84 ALA A O 1
ATOM 653 N N . LEU A 1 85 ? 2.681 -0.485 -1.515 1.00 98.62 85 LEU A N 1
ATOM 654 C CA . LEU A 1 85 ? 1.363 -0.695 -0.916 1.00 98.62 85 LEU A CA 1
ATOM 655 C C . LEU A 1 85 ? 1.135 0.300 0.230 1.00 98.62 85 LEU A C 1
ATOM 657 O O . LEU A 1 85 ? 0.144 1.029 0.228 1.00 98.62 85 LEU A O 1
ATOM 661 N N . MET A 1 86 ? 2.108 0.403 1.140 1.00 98.56 86 MET A N 1
ATOM 662 C CA . MET A 1 86 ? 2.039 1.281 2.306 1.00 98.56 86 MET A CA 1
ATOM 663 C C . MET A 1 86 ? 1.866 2.744 1.894 1.00 98.56 86 MET A C 1
ATOM 665 O O . MET A 1 86 ? 0.923 3.391 2.325 1.00 98.56 86 MET A O 1
ATOM 669 N N . ARG A 1 87 ? 2.693 3.262 0.975 1.00 98.31 87 ARG A N 1
ATOM 670 C CA . ARG A 1 87 ? 2.584 4.655 0.493 1.00 98.31 87 ARG A CA 1
ATOM 671 C C . ARG A 1 87 ? 1.260 4.967 -0.196 1.00 98.31 87 ARG A C 1
ATOM 673 O O . ARG A 1 87 ? 0.826 6.113 -0.190 1.00 98.31 87 ARG A O 1
ATOM 680 N N . ARG A 1 88 ? 0.671 3.990 -0.885 1.00 98.44 88 ARG A N 1
ATOM 681 C CA . ARG A 1 88 ? -0.556 4.196 -1.666 1.00 98.44 88 ARG A CA 1
ATOM 682 C C . ARG A 1 88 ? -1.797 4.132 -0.788 1.00 98.44 88 ARG A C 1
ATOM 684 O O . ARG A 1 88 ? -2.764 4.822 -1.100 1.00 98.44 88 ARG A O 1
ATOM 691 N N . LEU A 1 89 ? -1.745 3.345 0.283 1.00 98.69 89 LEU A N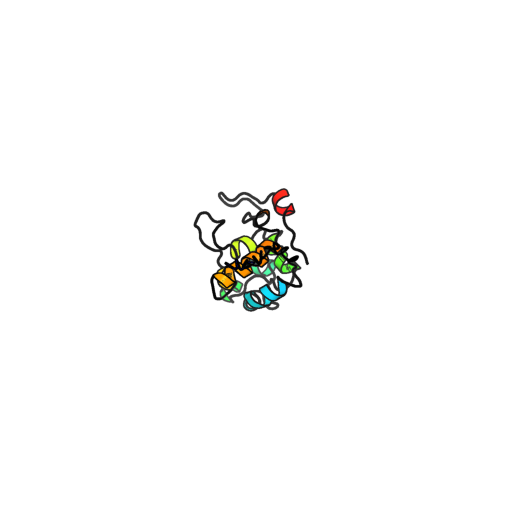 1
ATOM 692 C CA . LEU A 1 89 ? -2.845 3.145 1.219 1.00 98.69 89 LEU A CA 1
ATOM 693 C C . LEU A 1 89 ? -2.722 3.953 2.513 1.00 98.69 89 LEU A C 1
ATOM 695 O O . LEU A 1 89 ? -3.667 3.944 3.289 1.00 98.69 89 LEU A O 1
ATOM 699 N N . ASP A 1 90 ? -1.601 4.629 2.771 1.00 98.38 90 ASP A N 1
ATOM 700 C CA . ASP A 1 90 ? -1.446 5.439 3.981 1.00 98.38 90 ASP A CA 1
ATOM 701 C C . ASP A 1 90 ? -2.553 6.497 4.087 1.00 98.38 90 ASP A C 1
ATOM 703 O O . ASP A 1 90 ? -2.892 7.161 3.106 1.00 98.38 90 ASP A O 1
ATOM 707 N N . ASP A 1 91 ? -3.079 6.681 5.293 1.00 98.00 91 ASP A N 1
ATOM 708 C CA . ASP A 1 91 ? -4.077 7.710 5.614 1.00 98.00 91 ASP A CA 1
ATOM 709 C C . ASP A 1 91 ? -3.475 9.133 5.654 1.00 98.00 91 ASP A C 1
ATOM 711 O O . ASP A 1 91 ? -4.198 10.119 5.790 1.00 98.00 91 ASP A O 1
ATOM 715 N N . GLY A 1 92 ? -2.153 9.259 5.504 1.00 97.06 92 GLY A N 1
ATOM 716 C CA . GLY A 1 92 ? -1.412 10.514 5.543 1.00 97.06 92 GLY A CA 1
ATOM 717 C C . GLY A 1 92 ? -0.797 10.805 6.911 1.00 97.06 92 GLY A C 1
ATOM 718 O O . GLY A 1 92 ? 0.033 11.711 7.021 1.00 97.06 92 GLY A O 1
ATOM 719 N N . SER A 1 93 ? -1.117 10.034 7.955 1.00 94.62 93 SER A N 1
ATOM 720 C CA . SER A 1 93 ? -0.548 10.212 9.297 1.00 94.62 93 SER A CA 1
ATOM 721 C C . SER A 1 93 ? 0.978 10.069 9.316 1.00 94.62 93 SER A C 1
ATOM 723 O O . SER A 1 93 ? 1.632 10.785 10.083 1.00 94.62 93 SER A O 1
ATOM 725 N N . ASN A 1 94 ? 1.541 9.255 8.413 1.00 91.75 94 ASN A N 1
ATOM 726 C CA . ASN A 1 94 ? 2.976 8.971 8.299 1.00 91.75 94 ASN A CA 1
ATOM 727 C C . ASN A 1 94 ? 3.699 9.843 7.257 1.00 91.75 94 ASN A C 1
ATOM 729 O O . ASN A 1 94 ? 4.870 9.615 6.952 1.00 91.75 94 ASN A O 1
ATOM 733 N N . THR A 1 95 ? 3.018 10.851 6.707 1.00 89.62 95 THR A N 1
ATOM 734 C CA . THR A 1 95 ? 3.583 11.789 5.726 1.00 89.62 95 THR A CA 1
ATOM 735 C C . THR A 1 95 ? 3.766 13.181 6.335 1.00 89.62 95 THR A C 1
ATOM 737 O O . THR A 1 95 ? 3.046 13.580 7.258 1.00 89.62 95 THR A O 1
ATOM 740 N N . ALA A 1 96 ? 4.746 13.937 5.833 1.00 89.12 96 ALA A N 1
ATOM 741 C CA . ALA A 1 96 ? 5.020 15.296 6.307 1.00 89.12 96 ALA A CA 1
ATOM 742 C C . ALA A 1 96 ? 3.923 16.293 5.895 1.00 89.12 96 ALA A C 1
ATOM 744 O O . ALA A 1 96 ? 3.600 17.201 6.654 1.00 89.12 96 ALA A O 1
ATOM 745 N N . ASP A 1 97 ? 3.329 16.106 4.713 1.00 91.38 97 ASP A N 1
ATOM 746 C CA . ASP A 1 97 ? 2.278 16.970 4.168 1.00 91.38 97 ASP A CA 1
ATOM 747 C C . ASP A 1 97 ? 0.859 16.554 4.586 1.00 91.38 97 ASP A C 1
ATOM 749 O O . ASP A 1 97 ? -0.107 17.211 4.196 1.00 91.38 97 ASP A O 1
ATOM 753 N N . LYS A 1 98 ? 0.736 15.487 5.389 1.00 95.06 98 LYS A N 1
ATOM 754 C CA . LYS A 1 98 ? -0.530 14.925 5.882 1.00 95.06 98 LYS A CA 1
ATOM 755 C C . LYS A 1 98 ? -1.497 14.519 4.773 1.00 95.06 98 LYS A C 1
ATOM 757 O O . LYS A 1 98 ? -2.701 14.428 5.012 1.00 95.06 98 LYS A O 1
ATOM 762 N N . LYS A 1 99 ? -0.992 14.264 3.563 1.00 97.00 99 LYS A N 1
ATOM 763 C CA . LYS A 1 99 ? -1.829 13.831 2.446 1.00 97.00 99 LYS A CA 1
ATOM 764 C C . LYS A 1 99 ? -1.934 12.310 2.426 1.00 97.00 99 LYS A C 1
ATOM 766 O O . LYS A 1 99 ? -0.905 11.635 2.470 1.00 97.00 99 LYS A O 1
ATOM 771 N N . PRO A 1 100 ? -3.152 11.759 2.304 1.00 98.12 100 PRO A N 1
ATOM 772 C CA . PRO A 1 100 ? -3.313 10.329 2.135 1.00 98.12 100 PRO A CA 1
ATOM 773 C C . PRO A 1 100 ? -2.725 9.871 0.801 1.00 98.12 100 PRO A C 1
ATOM 775 O O . PRO A 1 100 ? -2.684 10.611 -0.192 1.00 98.12 100 PRO A O 1
ATOM 778 N N . GLY A 1 101 ? -2.319 8.608 0.767 1.00 98.31 101 GLY A N 1
ATOM 779 C CA . GLY A 1 101 ? -1.982 7.922 -0.464 1.00 98.31 101 GLY A CA 1
ATOM 780 C C . GLY A 1 101 ? -3.170 7.914 -1.430 1.00 98.31 101 GLY A C 1
ATOM 781 O O . GLY A 1 101 ? -4.340 7.890 -1.043 1.00 98.31 101 GLY A O 1
ATOM 782 N N . ASN A 1 102 ? -2.881 7.921 -2.730 1.00 97.88 102 ASN A N 1
ATOM 783 C CA . ASN A 1 102 ? -3.916 8.047 -3.758 1.00 97.88 102 ASN A CA 1
ATOM 784 C C . ASN A 1 102 ? -4.878 6.845 -3.847 1.00 97.88 102 ASN A C 1
ATOM 786 O O . ASN A 1 102 ? -5.903 6.965 -4.519 1.00 97.88 102 ASN A O 1
ATOM 790 N N . MET A 1 103 ? -4.562 5.721 -3.195 1.00 98.56 103 MET A N 1
ATOM 791 C CA . MET A 1 103 ? -5.410 4.529 -3.130 1.00 98.56 103 MET A CA 1
ATOM 792 C C . MET A 1 103 ? -6.165 4.393 -1.799 1.00 98.56 103 MET A C 1
ATOM 794 O O . MET A 1 103 ? -7.094 3.597 -1.735 1.00 98.56 103 MET A O 1
ATOM 798 N N . TYR A 1 104 ? -5.856 5.195 -0.769 1.00 98.69 104 TYR A N 1
ATOM 799 C CA . TYR A 1 104 ? -6.562 5.161 0.524 1.00 98.69 104 TYR A CA 1
ATOM 800 C C . TYR A 1 104 ? -8.080 5.312 0.363 1.00 98.69 104 TYR A C 1
ATOM 802 O O . TYR A 1 104 ? -8.860 4.587 0.974 1.00 98.69 104 TYR A O 1
ATOM 810 N N . LYS A 1 105 ? -8.506 6.206 -0.539 1.00 98.31 105 LYS A N 1
ATOM 811 C CA . LYS A 1 105 ? -9.922 6.455 -0.846 1.00 98.31 105 LYS A CA 1
ATOM 812 C C . LYS A 1 105 ? -10.692 5.212 -1.317 1.00 98.31 105 LYS A C 1
ATOM 814 O O . LYS A 1 105 ? -11.908 5.206 -1.212 1.00 98.31 105 LYS A O 1
ATOM 819 N N . HIS A 1 106 ? -9.999 4.199 -1.839 1.00 98.44 106 HIS A N 1
ATOM 820 C CA . HIS A 1 106 ? -10.596 2.957 -2.331 1.00 98.44 106 HIS A CA 1
ATOM 821 C C . HIS A 1 106 ? -10.705 1.882 -1.249 1.00 98.44 106 HIS A C 1
ATOM 823 O O . HIS A 1 106 ? -11.197 0.805 -1.529 1.00 98.44 106 HIS A O 1
ATOM 829 N N . LEU A 1 107 ? -10.276 2.146 -0.010 1.00 98.44 107 LEU A N 1
ATOM 830 C CA . LEU A 1 107 ? -10.457 1.198 1.092 1.00 98.44 107 LEU A CA 1
ATOM 831 C C . LEU A 1 107 ? -11.893 1.166 1.635 1.00 98.44 107 LEU A C 1
ATOM 833 O O . LEU A 1 107 ? -12.160 0.398 2.551 1.00 98.44 107 LEU A O 1
ATOM 837 N N . GLY A 1 108 ? -12.804 1.996 1.130 1.00 97.88 108 GLY A N 1
ATOM 838 C CA . GLY A 1 108 ? -14.195 2.047 1.569 1.00 97.88 108 GLY A CA 1
ATOM 839 C C . GLY A 1 108 ? -14.868 3.378 1.249 1.00 97.88 108 GLY A C 1
ATOM 840 O O . GLY A 1 108 ? -14.206 4.397 1.014 1.00 97.88 108 GLY A O 1
ATOM 841 N N . GLU A 1 109 ? -16.197 3.376 1.291 1.00 97.25 109 GLU A N 1
ATOM 842 C CA . GLU A 1 109 ? -17.030 4.535 0.958 1.00 97.25 109 GLU A CA 1
ATOM 843 C C . GLU A 1 109 ? -16.935 5.604 2.053 1.00 97.25 109 GLU A C 1
ATOM 845 O O . GLU A 1 109 ? -16.834 6.808 1.792 1.00 97.25 109 GLU A O 1
ATOM 850 N N . THR A 1 110 ? -16.881 5.160 3.309 1.00 98.31 110 THR A N 1
ATOM 851 C CA . THR A 1 110 ? -16.784 6.042 4.476 1.00 98.31 110 THR A CA 1
ATOM 852 C C . THR A 1 110 ? -15.387 6.050 5.086 1.00 98.31 110 THR A C 1
ATOM 854 O O . THR A 1 110 ? -14.607 5.112 4.942 1.00 98.31 110 THR A O 1
ATOM 857 N N . GLU A 1 111 ? -15.064 7.106 5.835 1.00 97.94 111 GLU A N 1
ATOM 858 C CA . GLU A 1 111 ? -13.784 7.186 6.548 1.00 97.94 111 GLU A CA 1
ATOM 859 C C . GLU A 1 111 ? -13.624 6.071 7.589 1.00 97.94 111 GLU A C 1
ATOM 861 O O . GLU A 1 111 ? -12.542 5.514 7.740 1.00 97.94 111 GLU A O 1
ATOM 866 N N . ALA A 1 112 ? -14.716 5.694 8.259 1.00 98.12 112 ALA A N 1
ATOM 867 C CA . ALA A 1 112 ? -14.709 4.600 9.223 1.00 98.12 112 ALA A CA 1
ATOM 868 C C . ALA A 1 112 ? -14.382 3.252 8.557 1.00 98.12 112 ALA A C 1
ATOM 870 O O . ALA A 1 112 ? -13.625 2.457 9.114 1.00 98.12 112 ALA A O 1
ATOM 871 N N . GLU A 1 113 ? -14.912 3.002 7.357 1.00 98.12 113 GLU A N 1
ATOM 872 C CA . GLU A 1 113 ? -14.584 1.804 6.578 1.00 98.12 113 GLU A CA 1
ATOM 873 C C . GLU A 1 113 ? -13.134 1.819 6.105 1.00 98.12 113 GLU A C 1
ATOM 875 O O . GLU A 1 113 ? -12.437 0.820 6.281 1.00 98.12 113 GLU A O 1
ATOM 880 N N . ARG A 1 114 ? -12.654 2.954 5.579 1.00 98.75 114 ARG A N 1
ATOM 881 C CA . ARG A 1 114 ? -11.260 3.097 5.139 1.00 98.75 114 ARG A CA 1
ATOM 882 C C . ARG A 1 114 ? -10.278 2.859 6.275 1.00 98.75 114 ARG A C 1
ATOM 884 O O . ARG A 1 114 ? -9.352 2.072 6.108 1.00 98.75 114 ARG A O 1
ATOM 891 N N . ALA A 1 115 ? -10.513 3.464 7.437 1.00 98.31 115 ALA A N 1
ATOM 892 C CA . ALA A 1 115 ? -9.677 3.278 8.616 1.00 98.31 115 ALA A CA 1
ATOM 893 C C . ALA A 1 115 ? -9.691 1.818 9.099 1.00 98.31 115 ALA A C 1
ATOM 895 O O . ALA A 1 115 ? -8.635 1.245 9.366 1.00 98.31 115 ALA A O 1
ATOM 896 N N . LYS A 1 116 ? -10.870 1.182 9.152 1.00 98.19 116 LYS A N 1
ATOM 897 C CA . LYS A 1 116 ? -11.003 -0.234 9.527 1.00 98.19 116 LYS A CA 1
ATOM 898 C C . LYS A 1 116 ? -10.241 -1.150 8.565 1.00 98.19 116 LYS A C 1
ATOM 900 O O . LYS A 1 116 ? -9.505 -2.028 9.006 1.00 98.19 116 LYS A O 1
ATOM 905 N N . ASN A 1 117 ? -10.408 -0.950 7.262 1.00 98.56 117 ASN A N 1
ATOM 906 C CA . ASN A 1 117 ? -9.762 -1.766 6.238 1.00 98.56 117 ASN A CA 1
ATOM 907 C C . ASN A 1 117 ? -8.250 -1.512 6.179 1.00 98.56 117 ASN A C 1
ATOM 909 O O . ASN A 1 117 ? -7.478 -2.459 6.029 1.00 98.56 117 ASN A O 1
ATOM 913 N N . LEU A 1 118 ? -7.807 -0.269 6.387 1.00 98.62 118 LEU A N 1
ATOM 914 C CA . LEU A 1 118 ? -6.391 0.056 6.537 1.00 98.62 118 LEU A CA 1
ATOM 915 C C . LEU A 1 118 ? -5.776 -0.664 7.741 1.00 98.62 118 LEU A C 1
ATOM 917 O O . LEU A 1 118 ? -4.673 -1.190 7.624 1.00 98.62 118 LEU A O 1
ATOM 921 N N . GLU A 1 119 ? -6.478 -0.734 8.873 1.00 97.88 119 GLU A N 1
ATOM 922 C CA . GLU A 1 119 ? -5.980 -1.414 10.073 1.00 97.88 119 GLU A CA 1
ATOM 923 C C . GLU A 1 119 ? -5.808 -2.926 9.864 1.00 97.88 119 GLU A C 1
ATOM 925 O O . GLU A 1 119 ? -4.814 -3.504 10.310 1.00 97.88 119 GLU A O 1
ATOM 930 N N . ILE A 1 120 ? -6.714 -3.565 9.116 1.00 98.00 120 ILE A N 1
ATOM 931 C CA . ILE A 1 120 ? -6.571 -4.975 8.715 1.00 98.00 120 ILE A CA 1
ATOM 932 C C . ILE A 1 120 ? -5.282 -5.161 7.899 1.00 98.00 120 ILE A C 1
ATOM 934 O O . ILE A 1 120 ? -4.475 -6.044 8.199 1.00 98.00 120 ILE A O 1
ATOM 938 N N . ILE A 1 12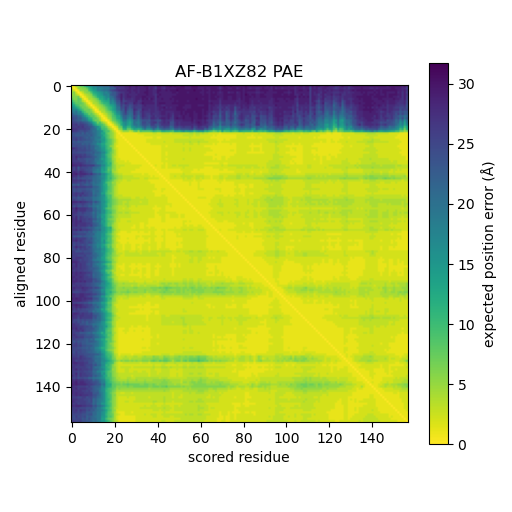1 ? -5.038 -4.297 6.908 1.00 98.38 121 ILE A N 1
ATOM 939 C CA . ILE A 1 121 ? -3.839 -4.374 6.059 1.00 98.38 121 ILE A CA 1
ATOM 940 C C . ILE A 1 121 ? -2.568 -4.083 6.870 1.00 98.38 121 ILE A C 1
ATOM 942 O O . ILE A 1 121 ? -1.590 -4.821 6.750 1.00 98.38 121 ILE A O 1
ATOM 946 N N . LYS A 1 122 ? -2.573 -3.059 7.735 1.00 97.81 122 LYS A N 1
ATOM 947 C CA . LYS A 1 122 ? -1.459 -2.737 8.644 1.00 97.81 122 LYS A CA 1
ATOM 948 C C . LYS A 1 122 ? -1.127 -3.934 9.532 1.00 97.81 122 LYS A C 1
ATOM 950 O O . LYS A 1 122 ? 0.036 -4.331 9.609 1.00 97.81 122 LYS A O 1
ATOM 955 N N . THR A 1 123 ? -2.138 -4.550 10.142 1.00 97.25 123 THR A N 1
ATOM 956 C CA . THR A 1 123 ? -1.980 -5.737 10.995 1.00 97.25 123 THR A CA 1
ATOM 957 C C . THR A 1 123 ? -1.340 -6.896 10.228 1.00 97.25 123 THR A C 1
ATOM 959 O O . THR A 1 123 ? -0.379 -7.493 10.717 1.00 97.25 123 THR A O 1
ATOM 962 N N . TRP A 1 124 ? -1.803 -7.167 9.005 1.00 98.00 124 TRP A N 1
ATOM 963 C CA . TRP A 1 124 ? -1.247 -8.216 8.147 1.00 98.00 124 TRP A CA 1
ATOM 964 C C . TRP A 1 124 ? 0.208 -7.966 7.733 1.00 98.00 124 TRP A C 1
ATOM 966 O O . TRP A 1 124 ? 1.034 -8.882 7.774 1.00 98.00 124 TRP A O 1
ATOM 976 N N . VAL A 1 125 ? 0.541 -6.724 7.367 1.00 97.94 125 VAL A N 1
ATOM 977 C CA . VAL A 1 125 ? 1.910 -6.332 6.994 1.00 97.94 125 VAL A CA 1
ATOM 978 C C . VAL A 1 125 ? 2.878 -6.547 8.158 1.00 97.94 125 VAL A C 1
ATOM 980 O O . VAL A 1 125 ? 4.010 -6.959 7.930 1.00 97.94 125 VAL A O 1
ATOM 983 N N . GLY A 1 126 ? 2.431 -6.357 9.399 1.00 96.25 126 GLY A N 1
ATOM 984 C CA . GLY A 1 126 ? 3.231 -6.595 10.606 1.00 96.25 126 GLY A CA 1
ATOM 985 C C . GLY A 1 126 ? 2.916 -5.654 11.771 1.00 96.25 126 GLY A C 1
ATOM 986 O O . GLY A 1 126 ? 3.591 -5.706 12.799 1.00 96.25 126 GLY A O 1
ATOM 987 N N . GLY A 1 127 ? 1.882 -4.823 11.636 1.00 93.50 127 GLY A N 1
ATOM 988 C CA . GLY A 1 127 ? 1.479 -3.791 12.586 1.00 93.50 127 GLY A CA 1
ATOM 989 C C . GLY A 1 127 ? 2.174 -2.445 12.335 1.00 93.50 127 GLY A C 1
ATOM 990 O O . GLY A 1 127 ? 2.925 -2.302 11.366 1.00 93.50 127 GLY A O 1
ATOM 991 N N . PRO A 1 128 ? 1.966 -1.450 13.219 1.00 87.75 128 PRO A N 1
ATOM 992 C CA . PRO A 1 128 ? 2.501 -0.096 13.049 1.00 87.75 128 PRO A CA 1
ATOM 993 C C . PRO A 1 128 ? 4.025 -0.028 12.868 1.00 87.75 128 PRO A C 1
ATOM 995 O O . PRO A 1 128 ? 4.506 0.797 12.103 1.00 87.75 128 PRO A O 1
ATOM 998 N N . GLY A 1 129 ? 4.788 -0.919 13.515 1.00 87.19 129 GLY A N 1
ATOM 999 C CA . GLY A 1 129 ? 6.250 -0.966 13.369 1.00 87.19 129 GLY A CA 1
ATOM 1000 C C . GLY A 1 129 ? 6.719 -1.398 11.975 1.00 87.19 129 GLY A C 1
ATOM 1001 O O . GLY A 1 129 ? 7.736 -0.911 11.489 1.00 87.19 129 GLY A O 1
ATOM 1002 N N . ALA A 1 130 ? 5.955 -2.263 11.304 1.00 95.81 130 ALA A N 1
ATOM 1003 C CA . ALA A 1 130 ? 6.254 -2.739 9.954 1.00 95.81 130 ALA A CA 1
ATOM 1004 C C . ALA A 1 130 ? 5.695 -1.816 8.853 1.00 95.81 130 ALA A C 1
ATOM 1006 O O . ALA A 1 130 ? 6.051 -1.960 7.681 1.00 95.81 130 ALA A O 1
ATOM 1007 N N . TRP A 1 131 ? 4.815 -0.870 9.205 1.00 97.81 131 TRP A N 1
ATOM 1008 C CA . TRP A 1 131 ? 4.206 0.065 8.260 1.00 97.81 131 TRP A CA 1
ATOM 1009 C C . TRP A 1 131 ? 5.192 1.163 7.851 1.00 97.81 131 TRP A C 1
ATOM 1011 O O . TRP A 1 131 ? 5.191 2.277 8.371 1.00 97.81 131 TRP A O 1
ATOM 1021 N N . ASN A 1 132 ? 6.072 0.822 6.914 1.00 95.94 132 ASN A N 1
ATOM 1022 C CA . ASN A 1 132 ? 7.181 1.668 6.502 1.00 95.94 132 ASN A CA 1
ATOM 1023 C C . ASN A 1 132 ? 6.982 2.217 5.082 1.00 95.94 132 ASN A C 1
ATOM 1025 O O . ASN A 1 132 ? 6.729 1.468 4.137 1.00 95.94 132 ASN A O 1
ATOM 1029 N N . LEU A 1 133 ? 7.120 3.537 4.926 1.00 96.56 133 LEU A N 1
ATOM 1030 C CA . LEU A 1 133 ? 6.956 4.228 3.643 1.00 96.56 133 LEU A CA 1
ATOM 1031 C C . LEU A 1 133 ? 8.249 4.304 2.810 1.00 96.56 133 LEU A C 1
ATOM 1033 O O . LEU A 1 133 ? 8.205 4.742 1.650 1.00 96.56 133 LEU A O 1
ATOM 1037 N N . ASN A 1 134 ? 9.381 3.875 3.375 1.00 97.25 134 ASN A N 1
ATOM 1038 C CA . ASN A 1 134 ? 10.682 3.863 2.717 1.00 97.25 134 ASN A CA 1
ATOM 1039 C C . ASN A 1 134 ? 10.652 3.036 1.428 1.00 97.25 134 ASN A C 1
ATOM 1041 O O . ASN A 1 134 ? 9.788 2.192 1.179 1.00 97.25 134 ASN A O 1
ATOM 1045 N N . ARG A 1 135 ? 11.617 3.329 0.564 1.00 97.38 135 ARG A N 1
ATOM 1046 C CA . ARG A 1 135 ? 11.819 2.653 -0.717 1.00 97.38 135 ARG A CA 1
ATOM 1047 C C . ARG A 1 135 ? 13.042 1.760 -0.621 1.00 97.38 135 ARG A C 1
ATOM 1049 O O . ARG A 1 135 ? 13.819 1.885 0.320 1.00 97.38 135 ARG A O 1
ATOM 1056 N N . TRP A 1 136 ? 13.225 0.902 -1.619 1.00 97.62 136 TRP A N 1
ATOM 1057 C CA . TRP A 1 136 ? 14.439 0.097 -1.721 1.00 97.62 136 TRP A CA 1
ATOM 1058 C C . TRP A 1 136 ? 15.702 0.968 -1.667 1.00 97.62 136 TRP A C 1
ATOM 1060 O O . TRP A 1 136 ? 16.610 0.710 -0.888 1.00 97.62 136 TRP A O 1
ATOM 1070 N N . GLU A 1 137 ? 15.705 2.062 -2.429 1.00 97.31 137 GLU A N 1
ATOM 1071 C CA . GLU A 1 137 ? 16.770 3.063 -2.423 1.00 97.31 137 GLU A CA 1
ATOM 1072 C C . G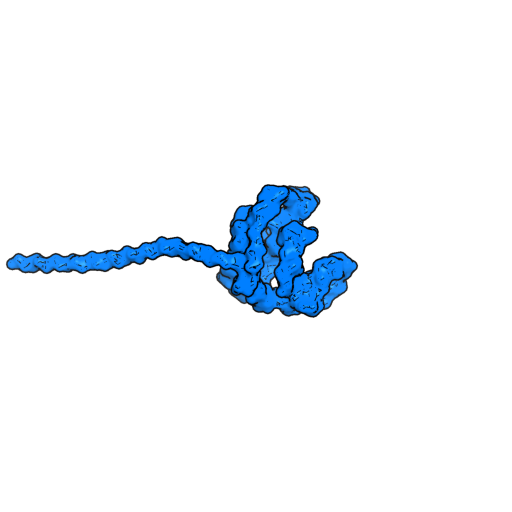LU A 1 137 ? 16.292 4.382 -1.815 1.00 97.31 137 GLU A C 1
ATOM 1074 O O . GLU A 1 137 ? 15.099 4.704 -1.818 1.00 97.31 137 GLU A O 1
ATOM 1079 N N . LYS A 1 138 ? 17.245 5.185 -1.333 1.00 97.00 138 LYS A N 1
ATOM 1080 C CA . LYS A 1 138 ? 16.987 6.539 -0.839 1.00 97.00 138 LYS A CA 1
ATOM 1081 C C . LYS A 1 138 ? 16.313 7.376 -1.929 1.00 97.00 138 LYS A C 1
ATOM 1083 O O . LYS A 1 138 ? 16.742 7.375 -3.081 1.00 97.00 138 LYS A O 1
ATOM 1088 N N . ARG A 1 139 ? 15.307 8.170 -1.555 1.00 94.81 139 ARG A N 1
ATOM 1089 C CA . ARG A 1 139 ? 14.665 9.128 -2.465 1.00 94.81 139 ARG A CA 1
ATOM 1090 C C . ARG A 1 139 ? 14.453 10.469 -1.777 1.00 94.81 139 ARG A C 1
ATOM 1092 O O . ARG A 1 139 ? 13.588 10.598 -0.916 1.00 94.81 139 ARG A O 1
ATOM 1099 N N . GLY A 1 140 ? 15.204 11.481 -2.208 1.00 92.50 140 GLY A N 1
ATOM 1100 C CA . GLY A 1 140 ? 15.198 12.789 -1.553 1.00 92.50 140 GLY A CA 1
ATOM 1101 C C . GLY A 1 140 ? 15.637 12.654 -0.095 1.00 92.50 140 GLY A C 1
ATOM 1102 O O . GLY A 1 140 ? 16.701 12.101 0.181 1.00 92.50 140 GLY A O 1
ATOM 1103 N N . GLU A 1 141 ? 14.801 13.120 0.826 1.00 90.56 141 GLU A N 1
ATOM 1104 C CA . GLU A 1 141 ? 15.030 13.023 2.275 1.00 90.56 141 GLU A CA 1
ATOM 1105 C C . GLU A 1 141 ? 14.571 11.686 2.877 1.00 90.56 141 GLU A C 1
ATOM 1107 O O . GLU A 1 141 ? 14.953 11.356 3.996 1.00 90.56 141 GLU A O 1
ATOM 1112 N N . VAL A 1 142 ? 13.801 10.882 2.133 1.00 91.69 142 VAL A N 1
ATOM 1113 C CA . VAL A 1 142 ? 13.333 9.571 2.601 1.00 91.69 142 VAL A CA 1
ATOM 1114 C C . VAL A 1 142 ? 14.481 8.561 2.499 1.00 91.69 142 VAL A C 1
ATOM 1116 O O . VAL A 1 142 ? 14.986 8.340 1.388 1.00 91.69 142 VAL A O 1
ATOM 1119 N N . PRO A 1 143 ? 14.911 7.940 3.614 1.00 95.69 143 PRO A N 1
ATOM 1120 C CA . PRO A 1 143 ? 15.989 6.961 3.595 1.00 95.69 143 PRO A CA 1
ATOM 1121 C C . PRO A 1 143 ? 15.590 5.678 2.851 1.00 95.69 143 PRO A C 1
ATOM 1123 O O . PRO A 1 143 ? 14.411 5.387 2.636 1.00 95.69 143 PRO A O 1
ATOM 1126 N N . ALA A 1 144 ? 16.602 4.907 2.453 1.00 98.00 144 ALA A N 1
ATOM 1127 C CA . ALA A 1 144 ? 16.402 3.537 1.997 1.00 98.00 144 ALA A CA 1
ATOM 1128 C C . ALA A 1 144 ? 15.854 2.674 3.144 1.00 98.00 144 ALA A C 1
ATOM 1130 O O . ALA A 1 144 ? 16.123 2.945 4.318 1.00 98.00 144 ALA A O 1
ATOM 1131 N N . ILE A 1 145 ? 15.096 1.636 2.807 1.00 97.94 145 ILE A N 1
ATOM 1132 C CA . ILE A 1 145 ? 14.659 0.642 3.783 1.00 97.94 145 ILE A CA 1
ATOM 1133 C C . ILE A 1 145 ? 15.862 -0.166 4.288 1.00 97.94 145 ILE A C 1
ATOM 1135 O O . ILE A 1 145 ? 16.769 -0.487 3.519 1.00 97.94 145 ILE A O 1
ATOM 1139 N N . THR A 1 146 ? 15.879 -0.496 5.578 1.00 97.69 146 THR A N 1
ATOM 1140 C CA . THR A 1 146 ? 16.925 -1.347 6.168 1.00 97.69 146 THR A CA 1
ATOM 1141 C C . THR A 1 146 ? 16.484 -2.805 6.257 1.00 97.69 146 THR A C 1
ATOM 1143 O O . THR A 1 146 ? 15.299 -3.130 6.138 1.00 97.69 146 THR A O 1
ATOM 1146 N N . LYS A 1 147 ? 17.438 -3.708 6.507 1.00 97.38 147 LYS A N 1
ATOM 1147 C CA . LYS A 1 147 ? 17.147 -5.130 6.715 1.00 97.38 147 LYS A CA 1
ATOM 1148 C C . LYS A 1 147 ? 16.261 -5.353 7.941 1.00 97.38 147 LYS A C 1
ATOM 1150 O O . LYS A 1 147 ? 15.313 -6.122 7.869 1.00 97.38 147 LYS A O 1
ATOM 1155 N N . GLU A 1 148 ? 16.515 -4.628 9.023 1.00 97.75 148 GLU A N 1
ATOM 1156 C CA . GLU A 1 148 ? 15.741 -4.698 10.265 1.00 97.75 148 GLU A CA 1
ATOM 1157 C C . GLU A 1 148 ? 14.297 -4.240 10.036 1.00 97.75 148 GLU A C 1
ATOM 1159 O O . GLU A 1 148 ? 13.364 -4.805 10.597 1.00 97.75 148 GLU A O 1
ATOM 1164 N N . GLN A 1 149 ? 14.097 -3.242 9.168 1.00 97.56 149 GLN A N 1
ATOM 1165 C CA . GLN A 1 149 ? 12.762 -2.794 8.771 1.00 97.56 149 GLN A CA 1
ATOM 1166 C C . GLN A 1 149 ? 12.025 -3.842 7.934 1.00 97.56 149 GLN A C 1
ATOM 1168 O O . GLN A 1 149 ? 10.827 -4.037 8.126 1.00 97.56 149 GLN A O 1
ATOM 1173 N N . LEU A 1 150 ? 12.734 -4.540 7.044 1.00 97.44 150 LEU A N 1
ATOM 1174 C CA . LEU A 1 150 ? 12.174 -5.660 6.285 1.00 97.44 150 LEU A CA 1
ATOM 1175 C C . LEU A 1 150 ? 11.838 -6.861 7.181 1.00 97.44 150 LEU A C 1
ATOM 1177 O O . LEU A 1 150 ? 10.826 -7.513 6.948 1.00 97.44 150 LEU A O 1
ATOM 1181 N N . ASP A 1 151 ? 12.627 -7.125 8.223 1.00 97.69 151 ASP A N 1
ATOM 1182 C CA . ASP A 1 151 ? 12.410 -8.248 9.151 1.00 97.69 151 ASP A CA 1
ATOM 1183 C C . ASP A 1 151 ? 11.156 -8.105 10.017 1.00 97.69 151 ASP A C 1
ATOM 1185 O O . ASP A 1 151 ? 10.675 -9.086 10.584 1.00 97.69 151 ASP A O 1
ATOM 1189 N N . MET A 1 152 ? 10.589 -6.900 10.099 1.00 97.31 152 MET A N 1
ATOM 1190 C CA . MET A 1 152 ? 9.304 -6.679 10.761 1.00 97.31 152 MET A CA 1
ATOM 1191 C C . MET A 1 152 ? 8.104 -7.121 9.912 1.00 97.31 152 MET A C 1
ATOM 1193 O O . MET A 1 152 ? 6.997 -7.237 10.445 1.00 97.31 152 MET A O 1
ATOM 1197 N N . LEU A 1 153 ? 8.293 -7.361 8.609 1.00 97.69 153 LEU A N 1
ATOM 1198 C CA . LEU A 1 153 ? 7.216 -7.798 7.726 1.00 97.69 153 LEU A CA 1
ATOM 1199 C C . LEU A 1 153 ? 6.762 -9.218 8.092 1.00 97.69 153 LEU A C 1
ATOM 1201 O O . LEU A 1 153 ? 7.571 -10.139 8.179 1.00 97.69 153 LEU A O 1
ATOM 1205 N N . LYS A 1 154 ? 5.449 -9.405 8.268 1.00 96.88 154 LYS A N 1
ATOM 1206 C CA . LYS A 1 154 ? 4.840 -10.715 8.557 1.00 96.88 154 LYS A CA 1
ATOM 1207 C C . LYS A 1 154 ? 4.215 -11.344 7.321 1.00 96.88 154 LYS A C 1
ATOM 1209 O O . LYS A 1 154 ? 4.546 -12.478 6.998 1.00 96.88 154 LYS A O 1
ATOM 1214 N N . VAL A 1 155 ? 3.295 -10.619 6.673 1.00 96.94 155 VAL A N 1
ATOM 1215 C CA . VAL A 1 155 ? 2.605 -11.003 5.426 1.00 96.94 155 VAL A CA 1
ATOM 1216 C C . VAL A 1 155 ? 2.163 -12.474 5.399 1.00 96.94 155 VAL A C 1
ATOM 1218 O O . VAL A 1 155 ? 2.433 -13.209 4.457 1.00 96.94 155 VAL A O 1
ATOM 1221 N N . LYS A 1 156 ? 1.485 -12.931 6.461 1.00 97.75 156 LYS A N 1
ATOM 1222 C CA . LYS A 1 156 ? 1.049 -14.333 6.595 1.00 97.75 156 LYS A CA 1
ATOM 1223 C C . LYS A 1 156 ? 0.144 -14.737 5.425 1.00 97.75 156 LYS A C 1
ATOM 1225 O O . LYS A 1 156 ? -0.784 -13.995 5.103 1.00 97.75 156 LYS A O 1
ATOM 1230 N N . TYR A 1 157 ? 0.386 -15.898 4.816 1.00 97.38 157 TYR A N 1
ATOM 1231 C CA . TYR A 1 157 ? -0.465 -16.426 3.743 1.00 97.38 157 TYR A CA 1
ATOM 1232 C C . TYR A 1 157 ? -1.851 -16.822 4.256 1.00 97.38 157 TYR A C 1
ATOM 1234 O O . TYR A 1 157 ? -1.932 -17.519 5.288 1.00 97.38 157 TYR A O 1
#

Organism: Leptothrix cholodnii (strain ATCC 51168 / LMG 8142 / SP-6) (NCBI:txid395495)

Secondary structure (DSSP, 8-state):
------------------------IIIIIHHHHHHHTHHHHSTTSPPHHHHHHSHHHHHHTT-----SSHHHHHTTTTSSSTTHHHHHH--STTSTT-PPPTTGGGG-SSHHHHHHHHHHHHHHHTSTTT----BSS-BTTBPBPPHHHHHT-----